Protein AF-A0A9C8ZN52-F1 (afdb_monomer_lite)

Radius of gyration: 26.38 Å; chains: 1; bounding box: 61×60×53 Å

Secondary structure (DSSP, 8-state):
-----HHHHHHHHHHHHHHHHT---HHHHHHHHHHHHH-HHHHHHHHHHHHHHHHHHHHS-PPPPHHHHHHHHHHTT-GGGSTT------TT----------

Structure (mmCIF, N/CA/C/O backbone):
data_AF-A0A9C8ZN52-F1
#
_entry.id   AF-A0A9C8ZN52-F1
#
loop_
_atom_site.group_PDB
_atom_site.id
_atom_site.type_symbol
_atom_site.label_atom_id
_atom_site.label_alt_id
_atom_site.label_comp_id
_atom_site.label_asym_id
_atom_site.label_entity_id
_atom_site.label_seq_id
_atom_site.pdbx_PDB_ins_code
_atom_site.Cartn_x
_atom_site.Cartn_y
_atom_site.Cartn_z
_atom_site.occupancy
_atom_site.B_iso_or_equiv
_atom_site.auth_seq_id
_atom_site.auth_comp_id
_atom_site.auth_asym_id
_atom_site.auth_atom_id
_atom_site.pdbx_PDB_model_num
ATOM 1 N N . MET A 1 1 ? -22.323 -14.471 12.898 1.00 42.62 1 MET A N 1
ATOM 2 C CA . MET A 1 1 ? -22.303 -13.540 11.750 1.00 42.62 1 MET A CA 1
ATOM 3 C C . MET A 1 1 ? -22.166 -12.148 12.332 1.00 42.62 1 MET A C 1
ATOM 5 O O . MET A 1 1 ? -23.139 -11.601 12.840 1.00 42.62 1 MET A O 1
ATOM 9 N N . SER A 1 2 ? -20.926 -11.685 12.449 1.00 53.94 2 SER A N 1
ATOM 10 C CA . SER A 1 2 ? -20.564 -10.512 13.243 1.00 53.94 2 SER A CA 1
ATOM 11 C C . SER A 1 2 ? -21.057 -9.250 12.547 1.00 53.94 2 SER A C 1
ATOM 13 O O . SER A 1 2 ? -20.630 -8.927 11.446 1.00 53.94 2 SER A O 1
ATOM 15 N N . ASN A 1 3 ? -22.005 -8.564 13.181 1.00 56.84 3 ASN A N 1
ATOM 16 C CA . ASN A 1 3 ? -22.627 -7.342 12.682 1.00 56.84 3 ASN A CA 1
ATOM 17 C C . ASN A 1 3 ? -21.677 -6.149 12.902 1.00 56.84 3 ASN A C 1
ATOM 19 O O . ASN A 1 3 ? -21.946 -5.257 13.707 1.00 56.84 3 ASN A O 1
ATOM 23 N N . HIS A 1 4 ? -20.510 -6.190 12.254 1.00 61.75 4 HIS A N 1
ATOM 24 C CA . HIS A 1 4 ? -19.533 -5.108 12.284 1.00 61.75 4 HIS A CA 1
ATOM 25 C C . HIS A 1 4 ? -20.080 -3.938 11.454 1.00 61.75 4 HIS A C 1
ATOM 27 O O . HIS A 1 4 ? -20.594 -4.128 10.349 1.00 61.75 4 HIS A O 1
ATOM 33 N N . LYS A 1 5 ? -20.024 -2.713 11.994 1.00 71.50 5 LYS A N 1
ATOM 34 C CA . LYS A 1 5 ? -20.547 -1.506 11.329 1.00 71.50 5 LYS A CA 1
ATOM 35 C C . LYS A 1 5 ? -19.920 -1.366 9.937 1.00 71.50 5 LYS A C 1
ATOM 37 O O . LYS A 1 5 ? -18.738 -1.055 9.831 1.00 71.50 5 LYS A O 1
ATOM 42 N N . ARG A 1 6 ? -20.731 -1.536 8.888 1.00 78.25 6 ARG A N 1
ATOM 43 C CA . ARG A 1 6 ? -20.328 -1.410 7.474 1.00 78.25 6 ARG A CA 1
ATOM 44 C C . ARG A 1 6 ? -19.584 -0.109 7.158 1.00 78.25 6 ARG A C 1
ATOM 46 O O . ARG A 1 6 ? -18.688 -0.122 6.323 1.00 78.25 6 ARG A O 1
ATOM 53 N N . GLU A 1 7 ? -19.938 0.983 7.833 1.00 82.38 7 GLU A N 1
ATOM 54 C CA . GLU A 1 7 ? -19.248 2.273 7.692 1.00 82.38 7 GLU A CA 1
ATOM 55 C C . GLU A 1 7 ? -17.790 2.204 8.166 1.00 82.38 7 GLU A C 1
ATOM 57 O O . GLU A 1 7 ? -16.909 2.683 7.468 1.00 82.38 7 GLU A O 1
ATOM 62 N N . SER A 1 8 ? -17.505 1.504 9.270 1.00 84.94 8 SER A N 1
ATOM 63 C CA . SER A 1 8 ? -16.132 1.330 9.769 1.00 84.94 8 SER A CA 1
ATOM 64 C C . SER A 1 8 ? -15.277 0.490 8.814 1.00 84.94 8 SER A C 1
ATOM 66 O O . SER A 1 8 ? -14.123 0.827 8.566 1.00 84.94 8 SER A O 1
ATOM 68 N N . CYS A 1 9 ? -15.847 -0.560 8.210 1.00 90.69 9 CYS A N 1
ATOM 69 C CA . CYS A 1 9 ? -15.161 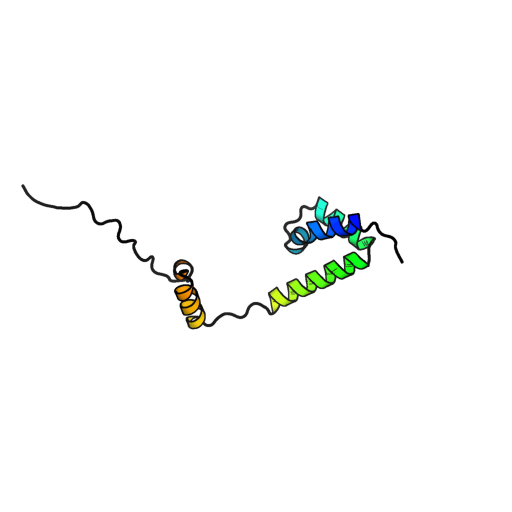-1.320 7.161 1.00 90.69 9 CYS A CA 1
ATOM 70 C C . CYS A 1 9 ? -14.867 -0.438 5.939 1.00 90.69 9 CYS A C 1
ATOM 72 O O . CYS A 1 9 ? -13.789 -0.512 5.358 1.00 90.69 9 CYS A O 1
ATOM 74 N N . ARG A 1 10 ? -15.821 0.413 5.544 1.00 88.44 10 ARG A N 1
ATOM 75 C CA . ARG A 1 10 ? -15.681 1.313 4.394 1.00 88.44 10 ARG A CA 1
ATOM 76 C C . ARG A 1 10 ? -14.625 2.395 4.632 1.00 88.44 10 ARG A C 1
ATOM 78 O O . ARG A 1 10 ? -13.859 2.681 3.718 1.00 88.44 10 ARG A O 1
ATOM 85 N N . GLU A 1 11 ? -14.579 2.971 5.829 1.00 88.38 11 GLU A N 1
ATOM 86 C CA . GLU A 1 11 ? -13.545 3.930 6.232 1.00 88.38 11 GLU A CA 1
ATOM 87 C C . GLU A 1 11 ? -12.152 3.291 6.187 1.00 88.38 11 GLU A C 1
ATOM 89 O O . GLU A 1 11 ? -11.255 3.848 5.558 1.00 88.38 11 GLU A O 1
ATOM 94 N N . MET A 1 12 ? -11.996 2.082 6.743 1.00 88.31 12 MET A N 1
ATOM 95 C CA . MET A 1 12 ? -10.732 1.338 6.690 1.00 88.31 12 MET A CA 1
ATOM 96 C C . MET A 1 12 ? -10.305 1.024 5.248 1.00 88.31 12 MET A C 1
ATOM 98 O O . MET A 1 12 ? -9.160 1.253 4.870 1.00 88.31 12 MET A O 1
ATOM 102 N N . LEU A 1 13 ? -11.230 0.565 4.399 1.00 87.06 13 LEU A N 1
ATOM 103 C CA . LEU A 1 13 ? -10.925 0.303 2.988 1.00 87.06 13 LEU A CA 1
ATOM 104 C C . LEU A 1 13 ? -10.455 1.562 2.243 1.00 87.06 13 LEU A C 1
ATOM 106 O O . LEU A 1 13 ? -9.668 1.451 1.305 1.00 87.06 13 LEU A O 1
ATOM 110 N N . GLY A 1 14 ? -10.907 2.748 2.659 1.00 88.31 14 GLY A N 1
ATOM 111 C CA . GLY A 1 14 ? -10.477 4.024 2.088 1.00 88.31 14 GLY A CA 1
ATOM 112 C C . GLY A 1 14 ? -9.024 4.393 2.401 1.00 88.31 14 GLY A C 1
ATOM 113 O O . GLY A 1 14 ? -8.416 5.135 1.636 1.00 88.31 14 GLY A O 1
ATOM 114 N N . THR A 1 15 ? -8.455 3.867 3.487 1.00 88.44 15 THR A N 1
ATOM 115 C CA . THR A 1 15 ? -7.069 4.133 3.907 1.00 88.44 15 THR A CA 1
ATOM 116 C C . THR A 1 15 ? -6.104 2.997 3.561 1.00 88.44 15 THR A C 1
ATOM 118 O O . THR A 1 15 ? -4.894 3.123 3.752 1.00 88.44 15 THR A O 1
ATOM 121 N N . LEU A 1 16 ? -6.618 1.899 2.999 1.00 89.00 16 LEU A N 1
ATOM 122 C CA . LEU A 1 16 ? -5.865 0.669 2.773 1.00 89.00 16 LEU A CA 1
ATOM 123 C C . LEU A 1 16 ? -4.731 0.803 1.742 1.00 89.00 16 LEU A C 1
ATOM 125 O O . LEU A 1 16 ? -3.731 0.099 1.857 1.00 89.00 16 LEU A O 1
ATOM 129 N N . SER A 1 17 ? -4.847 1.701 0.758 1.00 87.00 17 SER A N 1
ATOM 130 C CA . SER A 1 17 ? -3.773 1.921 -0.225 1.00 87.00 17 SER A CA 1
ATOM 131 C C . SER A 1 17 ? -2.484 2.393 0.451 1.00 87.00 17 SER A C 1
ATOM 133 O O . SER A 1 17 ? -1.433 1.801 0.234 1.00 87.00 17 SER A O 1
ATOM 135 N N . LEU A 1 18 ? -2.586 3.367 1.363 1.00 90.12 18 LEU A N 1
ATOM 136 C CA . LEU A 1 18 ? -1.445 3.883 2.130 1.00 90.12 18 LEU A CA 1
ATOM 137 C C . LEU A 1 18 ? -0.773 2.772 2.943 1.00 90.12 18 LEU A C 1
ATOM 139 O O . LEU A 1 18 ? 0.451 2.692 3.007 1.00 90.12 18 LEU A O 1
ATOM 143 N N . TYR A 1 19 ? -1.574 1.891 3.543 1.00 91.50 19 TYR A N 1
ATOM 144 C CA . TYR A 1 19 ? -1.069 0.765 4.324 1.00 91.50 19 TYR A CA 1
ATOM 145 C C . TYR A 1 19 ? -0.302 -0.247 3.464 1.00 91.50 19 TYR A C 1
ATOM 147 O O . TYR A 1 19 ? 0.794 -0.662 3.830 1.00 91.50 19 TYR A O 1
ATOM 155 N N . LEU A 1 20 ? -0.841 -0.617 2.301 1.00 88.38 20 LEU A N 1
ATOM 156 C CA . LEU A 1 20 ? -0.218 -1.601 1.409 1.00 88.38 20 LEU A CA 1
ATOM 157 C C . LEU A 1 20 ? 1.030 -1.077 0.692 1.00 88.38 20 LEU A C 1
ATOM 159 O O . LEU A 1 20 ? 1.952 -1.851 0.411 1.00 88.38 20 LEU A O 1
ATOM 163 N N . ASP A 1 21 ? 1.065 0.221 0.403 1.00 86.94 21 ASP A N 1
ATOM 164 C CA . ASP A 1 21 ? 2.218 0.880 -0.209 1.00 86.94 21 ASP A CA 1
ATOM 165 C C . ASP A 1 21 ? 3.319 1.206 0.818 1.00 86.94 21 ASP A C 1
ATOM 167 O O . ASP A 1 21 ? 4.451 1.499 0.437 1.00 86.94 21 ASP A O 1
ATOM 171 N N . GLY A 1 22 ? 3.034 1.050 2.118 1.00 88.88 22 GLY A N 1
ATOM 172 C CA . GLY A 1 22 ? 3.980 1.316 3.206 1.00 88.88 22 GLY A CA 1
ATOM 173 C C . GLY A 1 22 ? 4.143 2.804 3.527 1.00 88.88 22 GLY A C 1
ATOM 174 O O . GLY A 1 22 ? 5.136 3.193 4.135 1.00 88.88 22 GLY A O 1
ATOM 175 N N . GLU A 1 23 ? 3.180 3.626 3.114 1.00 94.31 23 GLU A N 1
ATOM 176 C CA . GLU A 1 23 ? 3.148 5.083 3.297 1.00 94.31 23 GLU A CA 1
ATOM 177 C C . GLU A 1 23 ? 2.239 5.510 4.465 1.00 94.31 23 GLU A C 1
ATOM 179 O O . GLU A 1 23 ? 2.113 6.695 4.768 1.00 94.31 23 GLU A O 1
ATOM 184 N N . ALA A 1 24 ? 1.575 4.556 5.123 1.00 93.62 24 ALA A N 1
ATOM 185 C CA . ALA A 1 24 ? 0.747 4.818 6.290 1.00 93.62 24 ALA A CA 1
ATOM 186 C C . ALA A 1 24 ? 1.589 5.172 7.527 1.00 93.62 24 ALA A C 1
ATOM 188 O O . ALA A 1 24 ? 2.552 4.489 7.875 1.00 93.62 24 ALA A O 1
ATOM 189 N N . GLU A 1 25 ? 1.155 6.211 8.238 1.00 96.12 25 GLU A N 1
ATOM 190 C CA . GLU A 1 25 ? 1.683 6.576 9.552 1.00 96.12 25 GLU A CA 1
ATOM 191 C C . GLU A 1 25 ? 1.406 5.476 10.592 1.00 96.12 25 GLU A C 1
ATOM 193 O O . GLU A 1 25 ? 0.418 4.741 10.509 1.00 96.12 25 GLU A O 1
ATOM 198 N N . GLU A 1 26 ? 2.232 5.401 11.639 1.00 95.56 26 GLU A N 1
ATOM 199 C CA . GLU A 1 26 ? 2.157 4.328 12.644 1.00 95.56 26 GLU A CA 1
ATOM 200 C C . GLU A 1 26 ? 0.781 4.232 13.330 1.00 95.56 26 GLU A C 1
ATOM 202 O O . GLU A 1 26 ? 0.280 3.139 13.607 1.00 95.56 26 GLU A O 1
ATOM 207 N N . SER A 1 27 ? 0.136 5.373 13.588 1.00 94.75 27 SER A N 1
ATOM 208 C CA . SER A 1 27 ? -1.204 5.421 14.182 1.00 94.75 27 SER A CA 1
ATOM 209 C C . SER A 1 27 ? -2.261 4.768 13.289 1.00 94.75 27 SER A C 1
ATOM 211 O O . SER A 1 27 ? -3.125 4.051 13.797 1.00 94.75 27 SER A O 1
ATOM 213 N N . LEU A 1 28 ? -2.161 4.973 11.974 1.00 93.25 28 LEU A N 1
ATOM 214 C CA . LEU A 1 28 ? -3.060 4.398 10.982 1.00 93.25 28 LEU A CA 1
ATOM 215 C C . LEU A 1 28 ? -2.826 2.890 10.840 1.00 93.25 28 LEU A C 1
ATOM 217 O O . LEU A 1 28 ? -3.790 2.127 10.836 1.00 93.25 28 LEU A O 1
ATOM 221 N N . CYS A 1 29 ? -1.567 2.442 10.817 1.00 94.75 29 CYS A N 1
ATOM 222 C CA . CYS A 1 29 ? -1.236 1.012 10.809 1.00 94.75 29 CYS A CA 1
ATOM 2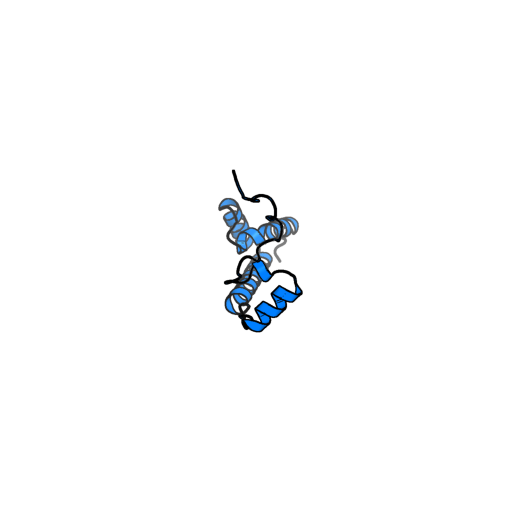23 C C . CYS A 1 29 ? -1.884 0.279 11.990 1.00 94.75 29 CYS A C 1
ATOM 225 O O . CYS A 1 29 ? -2.578 -0.718 11.795 1.00 94.75 29 CYS A O 1
ATOM 227 N N . ARG A 1 30 ? -1.752 0.824 13.207 1.00 95.25 30 ARG A N 1
ATOM 228 C CA . ARG A 1 30 ? -2.357 0.237 14.415 1.00 95.25 30 ARG A CA 1
ATOM 229 C C . ARG A 1 30 ? -3.884 0.176 14.345 1.00 95.25 30 ARG A C 1
ATOM 231 O O . ARG A 1 30 ? -4.490 -0.760 14.862 1.00 95.25 30 ARG A O 1
ATOM 238 N N . GLU A 1 31 ? -4.525 1.181 13.754 1.00 93.31 31 GLU A N 1
ATOM 239 C CA . GLU A 1 31 ? -5.978 1.202 13.583 1.00 93.31 31 GLU A CA 1
ATOM 240 C C . GLU A 1 31 ? -6.462 0.133 12.598 1.00 93.31 31 GLU A C 1
ATOM 242 O O . GLU A 1 31 ? -7.425 -0.580 12.893 1.00 93.31 31 GLU A O 1
ATOM 247 N N . ILE A 1 32 ? -5.764 -0.021 11.474 1.00 92.19 32 ILE A N 1
ATOM 248 C CA . ILE A 1 32 ? -6.062 -1.041 10.466 1.00 92.19 32 ILE A CA 1
ATOM 249 C C . ILE A 1 32 ? -5.857 -2.442 11.055 1.00 92.19 32 ILE A C 1
ATOM 251 O O . ILE A 1 32 ? -6.735 -3.296 10.938 1.00 92.19 32 ILE A O 1
ATOM 255 N N . GLU A 1 33 ? -4.748 -2.670 11.761 1.00 93.06 33 GLU A N 1
ATOM 256 C CA . GLU A 1 33 ? -4.455 -3.940 12.438 1.00 93.06 33 GLU A CA 1
ATOM 257 C C . GLU A 1 33 ? -5.509 -4.296 13.491 1.00 93.06 33 GLU A C 1
ATOM 259 O O . GLU A 1 33 ? -5.989 -5.431 13.528 1.00 93.06 33 GLU A O 1
ATOM 264 N N . ARG A 1 34 ? -5.934 -3.319 14.305 1.00 92.88 34 ARG A N 1
ATOM 265 C CA . ARG A 1 34 ? -7.031 -3.499 15.267 1.00 92.88 34 ARG A CA 1
ATOM 266 C C . ARG A 1 34 ? -8.325 -3.902 14.562 1.00 92.88 34 ARG A C 1
ATOM 268 O O . ARG A 1 34 ? -8.981 -4.842 14.997 1.00 92.88 34 ARG A O 1
ATOM 275 N N . HIS A 1 35 ? -8.680 -3.230 13.468 1.00 92.38 35 HIS A N 1
ATOM 276 C CA . HIS A 1 35 ? -9.887 -3.561 12.715 1.00 92.38 35 HIS A CA 1
ATOM 277 C C . HIS A 1 35 ? -9.827 -4.984 12.138 1.00 92.38 35 HIS A C 1
ATOM 279 O O . HIS A 1 35 ? -10.797 -5.730 12.236 1.00 92.38 35 HIS A O 1
ATOM 285 N N . MET A 1 36 ? -8.686 -5.402 11.583 1.00 92.12 36 MET A N 1
ATOM 286 C CA . MET A 1 36 ? -8.509 -6.766 11.063 1.00 92.12 36 MET A CA 1
ATOM 287 C C . MET A 1 36 ? -8.563 -7.842 12.155 1.00 92.12 36 MET A C 1
ATOM 289 O O . MET A 1 36 ? -8.983 -8.966 11.880 1.00 92.12 36 MET A O 1
ATOM 293 N N . ALA A 1 37 ? -8.164 -7.517 13.388 1.00 92.44 37 ALA A N 1
ATOM 294 C CA . ALA A 1 37 ? -8.286 -8.429 14.523 1.00 92.44 37 ALA A CA 1
ATOM 295 C C . ALA A 1 37 ? -9.754 -8.680 14.920 1.00 92.44 37 ALA A C 1
ATOM 297 O O . ALA A 1 37 ? -10.077 -9.749 15.439 1.00 92.44 37 ALA A O 1
ATOM 298 N N . GLU A 1 38 ? -10.641 -7.718 14.655 1.00 91.06 38 GLU A N 1
ATOM 299 C CA . GLU A 1 38 ? -12.061 -7.758 15.030 1.00 91.06 38 GLU A CA 1
ATOM 300 C C . GLU A 1 38 ? -13.000 -8.081 13.849 1.00 91.06 38 GLU A C 1
ATOM 302 O O . GLU A 1 38 ? -14.158 -8.458 14.057 1.00 91.06 38 GLU A O 1
ATOM 307 N N . CYS A 1 39 ? -12.516 -7.974 12.606 1.00 92.38 39 CYS A N 1
ATOM 308 C CA . CYS A 1 39 ? -13.298 -8.140 11.383 1.00 92.38 39 CYS A CA 1
ATOM 309 C C . CYS A 1 39 ? -12.651 -9.135 10.405 1.00 92.38 39 CYS A C 1
ATOM 311 O O . CYS A 1 39 ? -11.717 -8.808 9.668 1.00 92.38 39 CYS A O 1
ATOM 313 N N . GLU A 1 40 ? -13.205 -10.348 10.350 1.00 91.44 40 GLU A N 1
ATOM 314 C CA . GLU A 1 40 ? -12.731 -11.410 9.455 1.00 91.44 40 GLU A CA 1
ATOM 315 C C . GLU A 1 40 ? -12.869 -11.050 7.967 1.00 91.44 40 GLU A C 1
ATOM 317 O O . GLU A 1 40 ? -11.934 -11.287 7.204 1.00 91.44 40 GLU A O 1
ATOM 322 N N . ASP A 1 41 ? -13.982 -10.430 7.562 1.00 91.06 41 ASP A N 1
ATOM 323 C CA . ASP A 1 41 ? -14.214 -10.022 6.169 1.00 91.06 41 ASP A CA 1
ATOM 324 C C . ASP A 1 41 ? -13.126 -9.056 5.686 1.00 91.06 41 ASP A C 1
ATOM 326 O O . ASP A 1 41 ? -12.559 -9.208 4.604 1.00 91.06 41 ASP A O 1
ATOM 330 N N . CYS A 1 42 ? -12.792 -8.075 6.521 1.00 91.94 42 CYS A N 1
ATOM 331 C CA . CYS A 1 42 ? -11.757 -7.103 6.220 1.00 91.94 42 CYS A CA 1
ATOM 332 C C . CYS A 1 42 ? -10.366 -7.732 6.184 1.00 91.94 42 CYS A C 1
ATOM 334 O O . CYS A 1 42 ? -9.605 -7.427 5.269 1.00 91.94 42 CYS A O 1
ATOM 336 N N . ARG A 1 43 ? -10.054 -8.656 7.100 1.00 92.25 43 ARG A N 1
ATOM 337 C CA . ARG A 1 43 ? -8.805 -9.426 7.042 1.00 92.25 43 ARG A CA 1
ATOM 338 C C . ARG A 1 43 ? -8.670 -10.174 5.712 1.00 92.25 43 ARG A C 1
ATOM 340 O O . ARG A 1 43 ? -7.645 -10.056 5.053 1.00 92.25 43 ARG A O 1
ATOM 347 N N . ILE A 1 44 ? -9.728 -10.859 5.267 1.00 93.62 44 ILE A N 1
ATOM 348 C CA . ILE A 1 44 ? -9.739 -11.578 3.980 1.00 93.62 44 ILE A CA 1
ATOM 349 C C . ILE A 1 44 ? -9.479 -10.624 2.807 1.00 93.62 44 ILE A C 1
ATOM 351 O O . ILE A 1 44 ? -8.707 -10.957 1.903 1.00 93.62 44 ILE A O 1
ATOM 355 N N . VAL A 1 45 ? -10.104 -9.442 2.802 1.00 92.56 45 VAL A N 1
ATOM 356 C CA . VAL A 1 45 ? -9.900 -8.441 1.743 1.00 92.56 45 VAL A CA 1
ATOM 357 C C . VAL A 1 45 ? -8.449 -7.963 1.706 1.00 92.56 45 VAL A C 1
ATOM 359 O O . VAL A 1 45 ? -7.850 -7.949 0.629 1.00 92.56 45 VAL A O 1
ATOM 362 N N . VAL A 1 46 ? -7.875 -7.610 2.860 1.00 92.00 46 VAL A N 1
ATOM 363 C CA . VAL A 1 46 ? -6.486 -7.137 2.949 1.00 92.00 46 VAL A CA 1
ATOM 364 C C . VAL A 1 46 ? -5.509 -8.226 2.512 1.00 92.00 46 VAL A C 1
ATOM 366 O O . VAL A 1 46 ? -4.665 -7.962 1.658 1.00 92.00 46 VAL A O 1
ATOM 369 N N . ASP A 1 47 ? -5.667 -9.456 3.005 1.00 92.38 47 ASP A N 1
ATOM 370 C CA . ASP A 1 47 ? -4.807 -10.589 2.646 1.00 92.38 47 ASP A CA 1
ATOM 371 C C . ASP A 1 47 ? -4.852 -10.879 1.137 1.00 92.38 47 ASP A C 1
ATOM 373 O O . ASP A 1 47 ? -3.819 -11.058 0.483 1.00 92.38 47 ASP A O 1
ATOM 377 N N . THR A 1 48 ? -6.054 -10.879 0.553 1.00 94.00 48 THR A N 1
ATOM 378 C CA . THR A 1 48 ? -6.244 -11.138 -0.883 1.00 94.00 48 THR A CA 1
ATOM 379 C C . THR A 1 48 ? -5.619 -10.035 -1.736 1.00 94.00 48 THR A C 1
ATOM 381 O O . THR A 1 48 ? -4.976 -10.309 -2.758 1.00 94.00 48 THR A O 1
ATOM 384 N N . LEU A 1 49 ? -5.773 -8.775 -1.324 1.00 92.06 49 LEU A N 1
ATOM 385 C CA . LEU A 1 49 ? -5.193 -7.643 -2.034 1.00 92.06 49 LEU A CA 1
ATOM 386 C C . LEU A 1 49 ? -3.664 -7.626 -1.909 1.00 92.06 49 LEU A C 1
ATOM 388 O O . LEU A 1 49 ? -2.980 -7.466 -2.920 1.00 92.06 49 LEU A O 1
ATOM 392 N N . ALA A 1 50 ? -3.119 -7.886 -0.719 1.00 89.38 50 ALA A N 1
ATOM 393 C CA . ALA A 1 50 ? -1.680 -8.013 -0.498 1.00 89.38 50 ALA A CA 1
ATOM 394 C C . ALA A 1 50 ? -1.070 -9.127 -1.368 1.00 89.38 50 ALA A C 1
ATOM 396 O O . ALA A 1 50 ? -0.032 -8.927 -2.004 1.00 89.38 50 ALA A O 1
ATOM 397 N N . MET A 1 51 ? -1.750 -10.274 -1.478 1.00 92.75 51 MET A N 1
ATOM 398 C CA . MET A 1 51 ? -1.341 -11.354 -2.379 1.00 92.75 51 MET A CA 1
ATOM 399 C C . MET A 1 51 ? -1.374 -10.919 -3.848 1.00 92.75 51 MET A C 1
ATOM 401 O O . MET A 1 51 ? -0.450 -11.211 -4.606 1.00 92.75 51 MET A O 1
ATOM 405 N N . THR A 1 52 ? -2.403 -10.177 -4.257 1.00 91.94 52 THR A N 1
ATOM 406 C CA . THR A 1 52 ? -2.498 -9.634 -5.620 1.00 91.94 52 THR A CA 1
ATOM 407 C C . THR A 1 52 ? -1.322 -8.703 -5.924 1.00 91.94 52 THR A C 1
ATOM 409 O O . THR A 1 52 ? -0.655 -8.870 -6.946 1.00 91.94 52 THR A O 1
ATOM 412 N N . VAL A 1 53 ? -1.006 -7.772 -5.018 1.00 88.19 53 VAL A N 1
ATOM 413 C CA . VAL A 1 53 ? 0.154 -6.871 -5.139 1.00 88.19 53 VAL A CA 1
ATOM 414 C C . VAL A 1 53 ? 1.452 -7.669 -5.254 1.00 88.19 53 VAL A C 1
ATOM 416 O O . VAL A 1 53 ? 2.267 -7.395 -6.139 1.00 88.19 53 VAL A O 1
ATOM 419 N N . LYS A 1 54 ? 1.633 -8.690 -4.411 1.00 88.38 54 LYS A N 1
ATOM 420 C CA . LYS A 1 54 ? 2.798 -9.578 -4.454 1.00 88.38 54 LYS A CA 1
ATOM 421 C C . LYS A 1 54 ? 2.954 -10.245 -5.824 1.00 88.38 54 LYS A C 1
ATOM 423 O O . LYS A 1 54 ? 4.026 -10.149 -6.416 1.00 88.38 54 LYS A O 1
ATOM 428 N N . LEU A 1 55 ? 1.889 -10.842 -6.361 1.00 91.56 55 LEU A N 1
ATOM 429 C CA . LEU A 1 55 ? 1.913 -11.497 -7.673 1.00 91.56 55 LEU A CA 1
ATOM 430 C C . LEU A 1 55 ? 2.314 -10.530 -8.795 1.00 91.56 55 LEU A C 1
ATOM 432 O O . LEU A 1 55 ? 3.114 -10.890 -9.657 1.00 91.56 55 LEU A O 1
ATOM 436 N N . TYR A 1 56 ? 1.814 -9.293 -8.781 1.00 89.31 56 TYR A N 1
ATOM 437 C CA . TYR A 1 56 ? 2.215 -8.284 -9.766 1.00 89.31 56 TYR A CA 1
ATOM 438 C C . TYR A 1 56 ? 3.676 -7.854 -9.616 1.00 89.31 56 TYR A C 1
ATOM 440 O O . TYR A 1 56 ? 4.355 -7.663 -10.625 1.00 89.31 56 TYR A O 1
ATOM 448 N N . ARG A 1 57 ? 4.186 -7.727 -8.387 1.00 84.94 57 ARG A N 1
ATOM 449 C CA . ARG A 1 57 ? 5.599 -7.397 -8.148 1.00 84.94 57 ARG A CA 1
ATOM 450 C C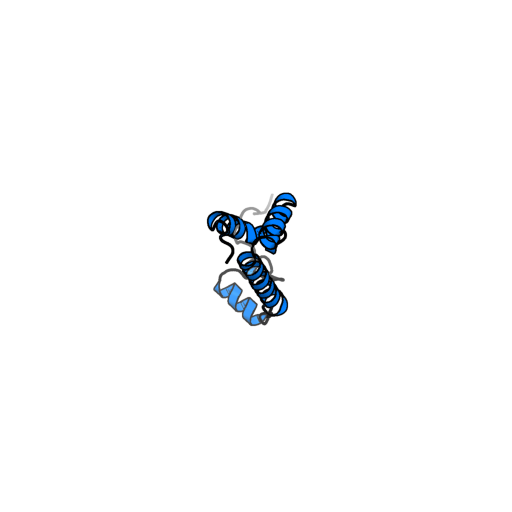 . ARG A 1 57 ? 6.527 -8.525 -8.611 1.00 84.94 57 ARG A C 1
ATOM 452 O O . ARG A 1 57 ? 7.529 -8.24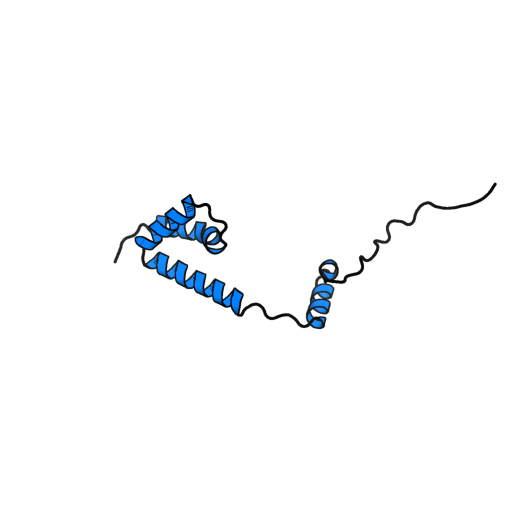6 -9.259 1.00 84.94 57 ARG A O 1
ATOM 459 N N . GLU A 1 58 ? 6.172 -9.780 -8.339 1.00 87.00 58 GLU A N 1
ATOM 460 C CA . GLU A 1 58 ? 6.996 -10.956 -8.662 1.00 87.00 58 GLU A CA 1
ATOM 461 C C . GLU A 1 58 ? 6.901 -11.382 -10.136 1.00 87.00 58 GLU A C 1
ATOM 463 O O . GLU A 1 58 ? 7.894 -11.810 -10.725 1.00 87.00 58 GLU A O 1
ATOM 468 N N . HIS A 1 59 ? 5.725 -11.259 -10.758 1.00 83.69 59 HIS A N 1
ATOM 469 C CA . HIS A 1 59 ? 5.463 -11.804 -12.097 1.00 83.69 59 HIS A CA 1
ATOM 470 C C . HIS A 1 59 ? 5.071 -10.758 -13.149 1.00 83.69 59 HIS A C 1
ATOM 472 O O . HIS A 1 59 ? 5.095 -11.053 -14.346 1.00 83.69 59 HIS A O 1
ATOM 478 N N . GLY A 1 60 ? 4.720 -9.536 -12.745 1.00 71.50 60 GLY A N 1
ATOM 479 C CA . GLY A 1 60 ? 4.302 -8.465 -13.656 1.00 71.50 60 GLY A CA 1
ATOM 480 C C . GLY A 1 60 ? 5.461 -7.763 -14.366 1.00 71.50 60 GLY A C 1
ATOM 481 O O . GLY A 1 60 ? 5.255 -7.093 -15.379 1.00 71.50 60 GLY A O 1
ATOM 482 N N . GLN A 1 61 ? 6.695 -7.939 -13.893 1.00 70.38 61 GLN A N 1
ATOM 483 C CA . GLN A 1 61 ? 7.875 -7.317 -14.487 1.00 70.38 61 GLN A CA 1
ATOM 484 C C . GLN A 1 61 ? 8.399 -8.126 -15.679 1.00 70.38 61 GLN A C 1
ATOM 486 O O . GLN A 1 61 ? 9.468 -8.732 -15.636 1.00 70.38 61 GLN A O 1
ATOM 491 N N . ARG A 1 62 ? 7.664 -8.109 -16.796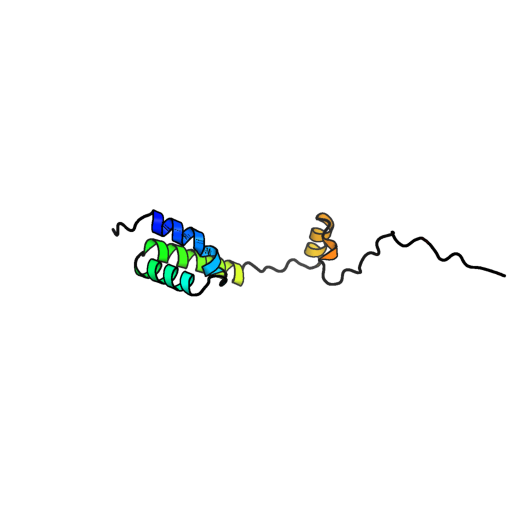 1.00 72.38 62 ARG A N 1
ATOM 492 C CA . ARG A 1 62 ? 8.244 -8.508 -18.085 1.00 72.38 62 ARG A CA 1
ATOM 493 C C . ARG A 1 62 ? 8.976 -7.326 -18.696 1.00 72.38 62 ARG A C 1
ATOM 495 O O . ARG A 1 62 ? 8.377 -6.300 -19.014 1.00 72.38 62 ARG A O 1
ATOM 502 N N . SER A 1 63 ? 10.284 -7.469 -18.877 1.00 77.25 63 SER A N 1
ATOM 503 C CA . SER A 1 63 ? 11.067 -6.465 -19.583 1.00 77.25 63 SER A CA 1
ATOM 504 C C . SER A 1 63 ? 10.650 -6.440 -21.055 1.00 77.25 63 SER A C 1
ATOM 506 O O . SER A 1 63 ? 10.732 -7.434 -21.774 1.00 77.25 63 SER A O 1
ATOM 508 N N . LEU A 1 64 ? 10.178 -5.281 -21.520 1.00 83.19 64 LEU A N 1
ATOM 509 C CA . LEU A 1 64 ? 10.005 -5.060 -22.953 1.00 83.19 64 LEU A CA 1
ATOM 510 C C . LEU A 1 64 ? 11.372 -5.177 -23.646 1.00 83.19 64 LEU A C 1
ATOM 512 O O . LEU A 1 64 ? 12.314 -4.517 -23.186 1.00 83.19 64 LEU A O 1
ATOM 516 N N . PRO A 1 65 ? 11.486 -5.938 -24.754 1.00 89.62 65 PRO A N 1
ATOM 517 C CA . PRO A 1 65 ? 12.686 -5.936 -25.580 1.00 89.62 65 PRO A CA 1
ATOM 518 C C . PRO A 1 65 ? 13.079 -4.503 -25.947 1.00 89.62 65 PRO A C 1
ATOM 520 O O . PRO A 1 65 ? 12.211 -3.673 -26.230 1.00 89.62 65 PRO A O 1
ATOM 523 N N . GLY A 1 66 ? 14.381 -4.204 -25.961 1.00 88.19 66 GLY A N 1
ATOM 524 C CA . GLY A 1 66 ? 14.870 -2.829 -26.118 1.00 88.19 66 GLY A CA 1
ATOM 525 C C . GLY A 1 66 ? 14.331 -2.122 -27.366 1.00 88.19 66 GLY A C 1
ATOM 526 O O . GLY A 1 66 ? 14.019 -0.937 -27.321 1.00 88.19 66 GLY A O 1
ATOM 527 N N . GLU A 1 67 ? 14.146 -2.849 -28.466 1.00 91.38 67 GLU A N 1
ATOM 528 C CA . GLU A 1 67 ? 13.575 -2.297 -29.695 1.00 91.38 67 GLU A CA 1
ATOM 529 C C . GLU A 1 67 ? 12.075 -2.004 -29.593 1.00 91.38 67 GLU A C 1
ATOM 531 O O . GLU A 1 67 ? 11.635 -0.931 -30.005 1.00 91.38 67 GLU A O 1
ATOM 536 N N . ALA A 1 68 ? 11.299 -2.909 -28.989 1.00 92.44 68 ALA A N 1
ATOM 537 C CA . ALA A 1 68 ? 9.882 -2.676 -28.727 1.00 92.44 68 ALA A CA 1
ATOM 538 C C . ALA A 1 68 ? 9.692 -1.454 -27.816 1.00 92.44 68 ALA A C 1
ATOM 540 O O . ALA A 1 68 ? 8.840 -0.611 -28.088 1.00 92.44 68 ALA A O 1
ATOM 541 N N . ARG A 1 69 ? 10.547 -1.306 -26.792 1.00 91.75 69 ARG A N 1
ATOM 542 C CA . ARG A 1 69 ? 10.570 -0.129 -25.914 1.00 91.75 69 ARG A CA 1
ATOM 543 C C . ARG A 1 69 ? 10.861 1.155 -26.692 1.00 91.75 69 ARG A C 1
ATOM 545 O O . ARG A 1 69 ? 10.110 2.112 -26.558 1.00 91.75 69 ARG A O 1
ATOM 552 N N . ARG A 1 70 ? 11.899 1.175 -27.536 1.00 92.62 70 ARG A N 1
ATOM 553 C CA . ARG A 1 70 ? 12.236 2.353 -28.357 1.00 92.62 70 ARG A CA 1
ATOM 554 C C . ARG A 1 70 ? 11.092 2.761 -29.282 1.00 92.62 70 ARG A C 1
ATOM 556 O O . ARG A 1 70 ? 10.747 3.935 -29.333 1.00 92.62 70 ARG A O 1
ATOM 563 N N . ARG A 1 71 ? 10.489 1.797 -29.983 1.00 94.50 71 ARG A N 1
ATOM 564 C CA . ARG A 1 71 ? 9.367 2.048 -30.901 1.00 94.50 71 ARG A CA 1
ATOM 565 C C . ARG A 1 71 ? 8.136 2.580 -30.174 1.00 94.50 71 ARG A C 1
ATOM 567 O O . ARG A 1 71 ? 7.509 3.507 -30.669 1.00 94.50 71 ARG A O 1
ATOM 574 N N . LEU A 1 72 ? 7.818 2.019 -29.006 1.00 93.19 72 LEU A N 1
ATOM 575 C CA . LEU A 1 72 ? 6.721 2.498 -28.168 1.00 93.19 72 LEU A CA 1
ATOM 576 C C . LEU A 1 72 ? 6.955 3.946 -27.727 1.00 93.19 72 LEU A C 1
ATOM 578 O O . LEU A 1 72 ? 6.070 4.778 -27.875 1.00 93.19 72 LEU A O 1
ATOM 582 N N . TYR A 1 73 ? 8.154 4.254 -27.231 1.00 94.69 73 TYR A N 1
ATOM 583 C CA . TYR A 1 73 ? 8.484 5.596 -26.752 1.00 94.69 73 TYR A CA 1
ATOM 584 C C . TYR A 1 73 ? 8.481 6.617 -27.895 1.00 94.69 73 TYR A C 1
ATOM 586 O O . TYR A 1 73 ? 7.972 7.712 -27.711 1.00 94.69 73 TYR A O 1
ATOM 594 N N . ALA A 1 74 ? 8.966 6.254 -29.086 1.00 94.31 74 ALA A N 1
ATOM 595 C CA . ALA A 1 74 ? 8.879 7.113 -30.267 1.00 94.31 74 ALA A CA 1
ATOM 596 C C . ALA A 1 74 ? 7.426 7.363 -30.711 1.00 94.31 74 ALA A C 1
ATOM 598 O O . ALA A 1 74 ? 7.075 8.486 -31.049 1.00 94.31 74 ALA A O 1
ATOM 599 N N . ALA A 1 75 ? 6.567 6.339 -30.680 1.00 96.19 75 ALA A N 1
ATOM 600 C CA . ALA A 1 75 ? 5.156 6.479 -31.050 1.00 96.19 75 ALA A CA 1
ATOM 601 C C . ALA A 1 75 ? 4.354 7.359 -30.075 1.00 96.19 75 ALA A C 1
ATOM 603 O O . ALA A 1 75 ? 3.331 7.917 -30.462 1.00 96.19 75 ALA A O 1
ATOM 604 N N . LEU A 1 76 ? 4.807 7.456 -28.823 1.00 96.19 76 LEU A N 1
ATOM 605 C CA . LEU A 1 76 ? 4.189 8.263 -27.770 1.00 96.19 76 LEU A CA 1
ATOM 606 C C . LEU A 1 76 ? 4.874 9.623 -27.560 1.00 96.19 76 LEU A C 1
ATOM 608 O O . LEU A 1 76 ? 4.467 10.347 -26.660 1.00 96.19 76 LEU A O 1
ATOM 612 N N . ASP A 1 77 ? 5.900 9.954 -28.351 1.00 93.56 77 ASP A N 1
ATOM 613 C CA . ASP A 1 77 ? 6.726 11.162 -28.189 1.00 93.56 77 ASP A CA 1
ATOM 614 C C . ASP A 1 77 ? 7.387 11.281 -26.795 1.00 93.56 77 ASP A C 1
ATOM 616 O O . ASP A 1 77 ? 7.439 12.331 -26.165 1.00 93.56 77 ASP A O 1
ATOM 620 N N . LEU A 1 78 ? 7.879 10.151 -26.277 1.00 94.38 78 LEU A N 1
ATOM 621 C CA . LEU A 1 78 ? 8.497 10.020 -24.950 1.00 94.38 78 LEU A CA 1
ATOM 622 C C . LEU A 1 78 ? 9.998 9.699 -25.024 1.00 94.38 78 LEU A C 1
ATOM 624 O O . LEU A 1 78 ? 10.562 9.128 -24.090 1.00 94.38 78 LEU A O 1
ATOM 628 N N . THR A 1 79 ? 10.676 9.999 -26.132 1.00 91.81 79 THR A N 1
ATOM 629 C CA . THR A 1 79 ? 12.061 9.549 -26.371 1.00 91.81 79 THR A CA 1
ATOM 630 C C . THR A 1 79 ? 13.078 10.054 -25.349 1.00 91.81 79 THR A C 1
ATOM 632 O O . THR A 1 79 ? 14.069 9.364 -25.108 1.00 91.81 79 TH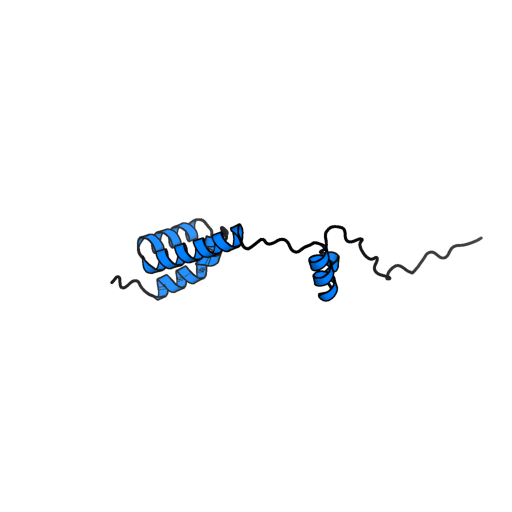R A O 1
ATOM 635 N N . ASP A 1 80 ? 12.806 11.179 -24.690 1.00 92.62 80 ASP A N 1
ATOM 636 C CA . ASP A 1 80 ? 13.657 11.760 -23.641 1.00 92.62 80 ASP A CA 1
ATOM 637 C C . ASP A 1 80 ? 13.800 10.859 -22.404 1.00 92.62 80 ASP A C 1
ATOM 639 O O . ASP A 1 80 ? 14.776 10.955 -21.660 1.00 92.62 80 ASP A O 1
ATOM 643 N N . PHE A 1 81 ? 12.857 9.936 -22.200 1.00 87.50 81 PHE A N 1
ATOM 644 C CA . PHE A 1 81 ? 12.850 8.996 -21.079 1.00 87.50 81 PHE A CA 1
ATOM 645 C C . PHE A 1 81 ? 13.604 7.686 -21.376 1.00 87.50 81 PHE A C 1
ATOM 647 O O . PHE A 1 81 ? 13.618 6.774 -20.543 1.00 87.50 81 PHE A O 1
ATOM 654 N N . LEU A 1 82 ? 14.222 7.542 -22.557 1.00 86.38 82 LEU A N 1
ATOM 655 C CA . LEU A 1 82 ? 15.036 6.371 -22.888 1.00 86.38 82 LEU A CA 1
ATOM 656 C C . LEU A 1 82 ? 16.458 6.500 -22.306 1.00 86.38 82 LEU A C 1
ATOM 658 O O . LEU A 1 82 ? 17.136 7.503 -22.543 1.00 86.38 82 LEU A O 1
ATOM 662 N N . PRO A 1 83 ? 16.977 5.468 -21.611 1.00 70.44 83 PRO A N 1
ATOM 663 C CA . PRO A 1 83 ? 18.355 5.479 -21.130 1.00 70.44 83 PRO A CA 1
ATOM 664 C C . PRO A 1 83 ? 19.321 5.494 -22.325 1.00 70.44 83 PRO A C 1
ATOM 666 O O . PRO A 1 83 ? 19.319 4.574 -23.143 1.00 70.44 83 PRO A O 1
ATOM 669 N N . GLY A 1 84 ? 20.128 6.555 -22.428 1.00 68.00 84 GLY A N 1
ATOM 670 C CA . GLY A 1 84 ? 21.067 6.781 -23.536 1.00 68.00 84 GLY A CA 1
ATOM 671 C C . GLY A 1 84 ? 20.581 7.739 -24.632 1.00 68.00 84 GLY A C 1
ATOM 672 O O . GLY A 1 84 ? 21.261 7.868 -25.649 1.00 68.00 84 GLY A O 1
ATOM 673 N N . GLY A 1 85 ? 19.441 8.418 -24.450 1.00 55.66 85 GLY A N 1
ATOM 674 C CA . GLY A 1 85 ? 19.005 9.491 -25.345 1.00 55.66 85 GLY A CA 1
ATOM 675 C C . GLY A 1 85 ? 19.994 10.660 -25.336 1.00 55.66 85 GLY A C 1
ATOM 676 O O . GLY A 1 85 ? 20.176 11.325 -24.317 1.00 55.66 85 GLY A O 1
ATOM 677 N N . GLN A 1 86 ? 20.654 10.915 -26.468 1.00 47.44 86 GLN A N 1
ATOM 678 C CA . GLN A 1 86 ? 21.311 12.201 -26.690 1.00 47.44 86 GLN A CA 1
ATOM 679 C C . GLN A 1 86 ? 20.227 13.273 -26.601 1.00 47.44 86 GLN A C 1
ATOM 681 O O . GLN A 1 86 ? 19.232 13.177 -27.316 1.00 47.44 86 GLN A O 1
ATOM 686 N N . LYS A 1 87 ? 20.419 14.272 -25.731 1.00 41.69 87 LYS A N 1
ATOM 687 C CA . LYS A 1 87 ? 19.598 15.486 -25.717 1.00 41.69 87 LYS A CA 1
ATOM 688 C C . LYS A 1 87 ? 19.564 16.023 -27.146 1.00 41.69 87 LYS A C 1
ATOM 690 O O . LYS A 1 87 ? 20.581 16.522 -27.628 1.00 41.69 87 LYS A O 1
ATOM 695 N N . SER A 1 88 ? 18.437 15.889 -27.837 1.00 44.19 88 SER A N 1
ATOM 696 C CA . SER A 1 88 ? 18.232 16.599 -29.091 1.00 44.19 88 SER A CA 1
ATOM 697 C C . SER A 1 88 ? 18.275 18.081 -28.750 1.00 44.19 88 SER A C 1
ATOM 699 O O . SER A 1 88 ? 17.427 18.578 -28.011 1.00 44.19 88 SER A O 1
ATOM 701 N N . ALA A 1 89 ? 19.320 18.764 -29.211 1.00 47.16 89 ALA A N 1
ATOM 702 C CA . ALA A 1 89 ? 19.439 20.201 -29.068 1.00 47.16 89 ALA A CA 1
ATOM 703 C C . ALA A 1 89 ? 18.192 20.858 -29.674 1.00 47.16 89 ALA A C 1
ATOM 705 O O . ALA A 1 89 ? 17.923 20.704 -30.867 1.00 47.16 89 ALA A O 1
ATOM 706 N N . SER A 1 90 ? 17.436 21.581 -28.847 1.00 37.56 90 SER A N 1
ATOM 707 C CA . SER A 1 90 ? 16.404 22.490 -29.333 1.00 37.56 90 SER A CA 1
ATOM 708 C C . SER A 1 90 ? 17.043 23.511 -30.285 1.00 37.56 90 SER A C 1
ATOM 710 O O . SER A 1 90 ? 18.113 24.041 -29.978 1.00 37.56 90 SER A O 1
ATOM 712 N N . PRO A 1 91 ? 16.414 23.832 -31.426 1.00 44.28 91 PRO A N 1
ATOM 713 C CA . PRO A 1 91 ? 16.971 24.732 -32.436 1.00 44.28 91 PRO A CA 1
ATOM 714 C C . PRO A 1 91 ? 16.859 26.226 -32.058 1.00 44.28 91 PRO A C 1
ATOM 716 O O . PRO A 1 91 ? 16.680 27.066 -32.937 1.00 44.28 91 PRO A O 1
ATOM 719 N N . SER A 1 92 ? 16.952 26.580 -30.771 1.00 48.91 92 SER A N 1
ATOM 720 C CA . SER A 1 92 ? 16.649 27.938 -30.288 1.00 48.91 92 SER A CA 1
ATOM 721 C C . SER A 1 92 ? 17.862 28.869 -30.184 1.00 48.91 92 SER A C 1
ATOM 723 O O . SER A 1 92 ? 17.687 30.081 -30.250 1.00 48.91 92 SER A O 1
ATOM 725 N N . ASP A 1 93 ? 19.089 28.350 -30.102 1.00 40.16 93 ASP A N 1
ATOM 726 C CA . ASP A 1 93 ? 20.286 29.186 -29.921 1.00 40.16 93 ASP A CA 1
ATOM 727 C C . ASP A 1 93 ? 21.020 29.425 -31.251 1.00 40.16 93 ASP A C 1
ATOM 729 O O . ASP A 1 93 ? 22.195 29.109 -31.431 1.00 40.16 93 ASP A O 1
ATOM 733 N N . ARG A 1 94 ? 20.310 29.994 -32.230 1.00 48.62 94 ARG A N 1
ATOM 734 C CA . ARG A 1 94 ? 20.938 30.713 -33.351 1.00 48.62 94 ARG A CA 1
ATOM 735 C C . ARG A 1 94 ? 20.617 32.195 -33.236 1.00 48.62 94 ARG A C 1
ATOM 737 O O . ARG A 1 94 ? 19.819 32.728 -33.996 1.00 48.62 94 ARG A O 1
ATOM 744 N N . SER A 1 95 ? 21.295 32.878 -32.321 1.00 47.44 95 SER A N 1
ATOM 745 C CA . SER A 1 95 ? 21.636 34.282 -32.531 1.00 47.44 95 SER A CA 1
ATOM 746 C C . SER A 1 95 ? 22.868 34.665 -31.723 1.00 47.44 95 SER A C 1
ATOM 748 O O . SER A 1 95 ? 22.973 34.350 -30.545 1.00 47.44 95 SER A O 1
ATOM 750 N N . SER A 1 96 ? 23.735 35.429 -32.386 1.00 50.84 96 SER A N 1
ATOM 751 C CA . SER A 1 96 ? 24.795 36.256 -31.806 1.00 50.84 96 SER A CA 1
ATOM 752 C C . SER A 1 96 ? 26.129 35.576 -31.493 1.00 50.84 96 SER A C 1
ATOM 754 O O . SER A 1 96 ? 26.546 35.529 -30.348 1.00 50.84 96 SER A O 1
ATOM 756 N N . THR A 1 97 ? 26.879 35.236 -32.543 1.00 52.41 97 THR A N 1
ATOM 757 C CA . THR A 1 97 ? 28.232 35.802 -32.722 1.00 52.41 97 THR A CA 1
ATOM 758 C C . THR A 1 97 ? 28.516 35.982 -34.214 1.00 52.41 97 THR A C 1
ATOM 760 O O . THR A 1 97 ? 28.948 35.078 -34.923 1.00 52.41 97 THR A O 1
ATOM 763 N N . LYS A 1 98 ? 28.247 37.187 -34.719 1.00 45.62 98 LYS A N 1
ATOM 764 C CA . LYS A 1 98 ? 28.864 37.669 -35.952 1.00 45.62 98 LYS A CA 1
ATOM 765 C C . LYS A 1 98 ? 30.154 38.374 -35.527 1.00 45.62 98 LYS A C 1
ATOM 767 O O . LYS A 1 98 ? 30.083 39.449 -34.942 1.00 45.62 98 LYS A O 1
ATOM 772 N N . GLY A 1 99 ? 31.299 37.727 -35.756 1.00 44.31 99 GLY A N 1
ATOM 773 C CA . GLY A 1 99 ? 32.561 38.441 -35.980 1.00 44.31 99 GLY A CA 1
ATOM 774 C C . GLY A 1 99 ? 32.403 39.345 -37.211 1.00 44.31 99 GLY A C 1
ATOM 775 O O . GLY A 1 99 ? 31.512 39.115 -38.026 1.00 44.31 99 GLY A O 1
ATOM 776 N N . LEU A 1 100 ? 33.191 40.387 -37.423 1.00 48.75 100 LEU A N 1
ATOM 777 C CA . LEU A 1 100 ? 34.646 40.424 -37.399 1.00 48.75 100 LEU A CA 1
ATOM 778 C C . LEU A 1 100 ? 35.037 41.890 -37.769 1.00 48.75 100 LEU A C 1
ATOM 780 O O . LEU A 1 100 ? 34.243 42.559 -38.432 1.00 48.75 100 LEU A O 1
ATOM 784 N N . ASP A 1 101 ? 36.243 42.309 -37.372 1.00 39.66 101 ASP A N 1
ATOM 785 C CA . ASP A 1 101 ? 37.114 43.326 -38.011 1.00 39.66 101 ASP A CA 1
ATOM 786 C C . ASP A 1 101 ? 36.822 44.841 -37.849 1.00 39.66 101 ASP A C 1
ATOM 788 O O . ASP A 1 101 ? 35.929 45.388 -38.494 1.00 39.66 101 ASP A O 1
ATOM 792 N N . ASP A 1 102 ? 37.617 45.522 -37.005 1.00 38.72 102 ASP A N 1
ATOM 793 C CA . ASP A 1 102 ? 38.748 46.408 -37.398 1.00 38.72 102 ASP A CA 1
ATOM 794 C C . ASP A 1 102 ? 39.699 46.611 -36.193 1.00 38.72 102 ASP A C 1
ATOM 796 O O . ASP A 1 102 ? 39.201 46.939 -35.087 1.00 38.72 102 ASP A O 1
#

Foldseek 3Di:
DDPDPPVLLVVLVVCLVCVLVVNDDPVNVVSNVVCVVVDVVSVVVSVVVSVVVVCCVVPVPDDDDLVSVCVVCVVVVNNVPDVPDDPPDDPPPPDDDDDDDD

pLDDT: mean 80.11, std 18.39, range [37.56, 96.19]

Sequence (102 aa):
MSNHKRESCREMLGTLSLYLDGEAEESLCREIERHMAECEDCRIVVDTLAMTVKLYREHGQRSLPGEARRRLYAALDLTDFLPGGQKSASPSDRSSTKGLDD